Protein AF-A0A1F0BK46-F1 (afdb_monomer_lite)

pLDDT: mean 80.08, std 10.09, range [44.75, 91.88]

Structure (mmCIF, N/CA/C/O backbone):
data_AF-A0A1F0BK46-F1
#
_entry.id   AF-A0A1F0BK46-F1
#
loop_
_atom_site.group_PDB
_atom_site.id
_atom_site.type_symbol
_atom_site.label_atom_id
_atom_site.label_alt_id
_atom_site.label_comp_id
_atom_site.label_asym_id
_atom_site.label_entity_id
_atom_site.label_seq_id
_atom_site.pdbx_PDB_ins_code
_atom_site.Cartn_x
_atom_site.Cartn_y
_atom_site.Cartn_z
_atom_site.occupancy
_atom_site.B_iso_or_equiv
_atom_site.auth_seq_id
_atom_site.auth_comp_id
_atom_site.auth_asym_id
_atom_site.auth_atom_id
_atom_site.pdbx_PDB_model_num
ATOM 1 N N . MET A 1 1 ? 7.944 -19.050 -17.993 1.00 64.12 1 MET A N 1
ATOM 2 C CA . MET A 1 1 ? 8.401 -18.044 -16.997 1.00 64.12 1 MET A CA 1
ATOM 3 C C . MET A 1 1 ? 9.481 -17.151 -17.593 1.00 64.12 1 MET A C 1
ATOM 5 O O . MET A 1 1 ? 9.406 -15.937 -17.449 1.00 64.12 1 MET A O 1
ATOM 9 N N . GLU A 1 2 ? 10.431 -17.741 -18.316 1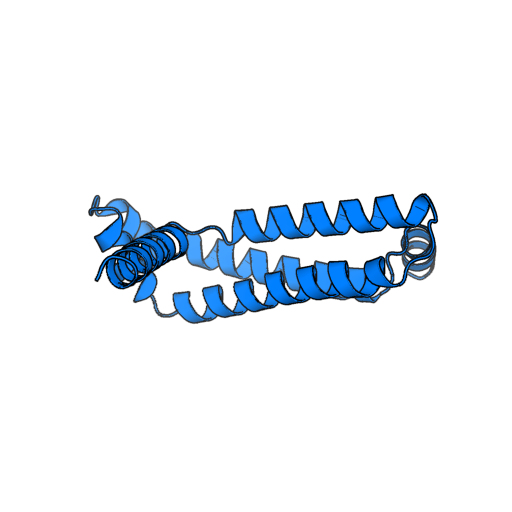.00 76.69 2 GLU A N 1
ATOM 10 C CA . GLU A 1 2 ? 11.527 -17.037 -18.989 1.00 76.69 2 GLU A CA 1
ATOM 11 C C . GLU A 1 2 ? 11.049 -16.067 -20.086 1.00 76.69 2 GLU A C 1
ATOM 13 O O . GLU A 1 2 ? 11.494 -14.922 -20.117 1.00 76.69 2 GLU A O 1
ATOM 18 N N . ASP A 1 3 ? 10.038 -16.444 -20.879 1.00 79.25 3 ASP A N 1
ATOM 19 C CA . ASP A 1 3 ? 9.444 -15.561 -21.901 1.00 79.25 3 ASP A CA 1
ATOM 20 C C . ASP A 1 3 ? 8.760 -14.320 -21.312 1.00 79.25 3 ASP A C 1
ATOM 22 O O . ASP A 1 3 ? 8.899 -13.210 -21.827 1.00 79.25 3 ASP A O 1
ATOM 26 N N . VAL A 1 4 ? 8.064 -14.486 -20.182 1.00 75.94 4 VAL A N 1
ATOM 27 C CA . VAL A 1 4 ? 7.406 -13.379 -19.469 1.00 75.94 4 VAL A CA 1
ATOM 28 C C . VAL A 1 4 ? 8.452 -12.426 -18.898 1.00 75.94 4 VAL A C 1
ATOM 30 O O . VAL A 1 4 ? 8.330 -11.213 -19.052 1.00 75.94 4 VAL A O 1
ATOM 33 N N . LEU A 1 5 ? 9.516 -12.960 -18.293 1.00 78.94 5 LEU A N 1
ATOM 34 C CA . LEU A 1 5 ? 10.608 -12.154 -17.750 1.00 78.94 5 LEU A CA 1
ATOM 35 C C . LEU A 1 5 ? 11.359 -11.398 -18.855 1.00 78.94 5 LEU A C 1
ATOM 37 O O . LEU A 1 5 ? 11.674 -10.222 -18.688 1.00 78.94 5 LEU A O 1
ATOM 41 N N . ASN A 1 6 ? 11.612 -12.042 -19.995 1.00 78.88 6 ASN A N 1
ATOM 42 C CA . ASN A 1 6 ? 12.252 -11.406 -21.145 1.00 78.88 6 ASN A CA 1
ATOM 43 C C . ASN A 1 6 ? 11.369 -10.316 -21.764 1.00 78.88 6 ASN A C 1
ATOM 45 O O . ASN A 1 6 ? 11.884 -9.273 -22.165 1.00 78.88 6 ASN A O 1
ATOM 49 N N . SER A 1 7 ? 10.047 -10.504 -21.780 1.00 77.00 7 SER A N 1
ATOM 50 C CA . SER A 1 7 ? 9.101 -9.462 -22.188 1.00 77.00 7 SER A CA 1
ATOM 51 C C . SER A 1 7 ? 9.092 -8.281 -21.214 1.00 77.00 7 SER A C 1
ATOM 53 O O . SER A 1 7 ? 9.165 -7.134 -21.641 1.00 77.00 7 SER A O 1
ATOM 55 N N . LEU A 1 8 ? 9.056 -8.536 -19.904 1.00 75.75 8 LEU A N 1
ATOM 56 C CA . LEU A 1 8 ? 9.049 -7.491 -18.875 1.00 75.75 8 LEU A CA 1
ATOM 57 C C . LEU A 1 8 ? 10.358 -6.685 -18.860 1.00 75.75 8 LEU A C 1
ATOM 59 O O . LEU A 1 8 ? 10.323 -5.455 -18.770 1.00 75.75 8 LEU A O 1
ATOM 63 N N . LYS A 1 9 ? 11.508 -7.344 -19.056 1.00 78.94 9 LYS A N 1
ATOM 64 C CA . LYS A 1 9 ? 12.818 -6.679 -19.155 1.00 78.94 9 LYS A CA 1
ATOM 65 C C . LYS A 1 9 ? 12.866 -5.627 -20.266 1.00 78.94 9 LYS A C 1
ATOM 67 O O . LYS A 1 9 ? 13.524 -4.609 -20.074 1.00 78.94 9 LYS A O 1
ATOM 72 N N . LYS A 1 10 ? 12.136 -5.815 -21.377 1.00 76.12 10 LYS A N 1
ATOM 73 C CA . LYS A 1 10 ? 12.037 -4.812 -22.459 1.00 76.12 10 LYS A CA 1
ATOM 74 C C . LYS A 1 10 ? 11.415 -3.490 -22.002 1.00 76.12 10 LYS A C 1
ATOM 76 O O . LYS A 1 10 ? 11.702 -2.459 -22.595 1.00 76.12 10 LYS A O 1
ATOM 81 N N . PHE A 1 11 ? 10.599 -3.514 -20.949 1.00 70.31 11 PHE A N 1
ATOM 82 C CA . PHE A 1 11 ? 9.972 -2.335 -20.340 1.00 70.31 11 PHE A CA 1
ATOM 83 C C . PHE A 1 11 ? 10.732 -1.836 -19.103 1.00 70.31 11 PHE A C 1
ATOM 85 O O . PHE A 1 11 ? 10.195 -1.068 -18.305 1.00 70.31 11 PHE A O 1
ATOM 92 N N . GLY A 1 12 ? 11.952 -2.331 -18.878 1.00 71.94 12 GLY A N 1
ATOM 93 C CA . GLY A 1 12 ? 12.701 -2.064 -17.657 1.00 71.94 12 GLY A CA 1
ATOM 94 C C . GLY A 1 12 ? 12.056 -2.691 -16.418 1.00 71.94 12 GLY A C 1
ATOM 95 O O . GLY A 1 12 ? 12.325 -2.243 -15.312 1.00 71.94 12 GLY A O 1
ATOM 96 N N . LEU A 1 13 ? 11.196 -3.705 -16.554 1.00 78.94 13 LEU A N 1
ATOM 97 C CA . LEU A 1 13 ? 10.570 -4.428 -15.444 1.00 78.94 13 LEU A CA 1
ATOM 98 C C . LEU A 1 13 ? 11.312 -5.758 -15.242 1.00 78.94 13 LEU A C 1
ATOM 100 O O . LEU A 1 13 ? 11.117 -6.710 -15.989 1.00 78.94 13 LEU A O 1
ATOM 104 N N . GLY A 1 14 ? 12.222 -5.830 -14.273 1.00 81.56 14 GLY A N 1
ATOM 105 C CA . GLY A 1 14 ? 12.946 -7.062 -13.969 1.00 81.56 14 GLY A CA 1
ATOM 106 C C . GLY A 1 14 ? 12.228 -7.942 -12.947 1.00 81.56 14 GLY A C 1
ATOM 107 O O . GLY A 1 14 ? 11.047 -7.765 -12.637 1.00 81.56 14 GLY A O 1
ATOM 108 N N . ILE A 1 15 ? 12.967 -8.895 -12.385 1.00 82.31 15 ILE A N 1
ATOM 109 C CA . ILE A 1 15 ? 12.451 -9.805 -11.357 1.00 82.31 15 ILE A CA 1
ATOM 110 C C . ILE A 1 15 ? 12.061 -9.063 -10.071 1.00 82.31 15 ILE A C 1
ATOM 112 O O . ILE A 1 15 ? 11.113 -9.444 -9.390 1.00 82.31 15 ILE A O 1
ATOM 116 N N . GLU A 1 16 ? 12.724 -7.942 -9.791 1.00 82.19 16 GLU A N 1
ATOM 117 C CA . GLU A 1 16 ? 12.401 -7.031 -8.701 1.00 82.19 16 GLU A CA 1
ATOM 118 C C . GLU A 1 16 ? 10.977 -6.474 -8.808 1.00 82.19 16 GLU A C 1
ATOM 120 O O . GLU A 1 16 ? 10.323 -6.290 -7.783 1.00 82.19 16 GLU A O 1
ATOM 125 N N . PHE A 1 17 ? 10.463 -6.279 -10.032 1.00 84.38 17 PHE A N 1
ATOM 126 C CA . PHE A 1 17 ? 9.081 -5.854 -10.237 1.00 84.38 17 PHE A CA 1
ATOM 127 C C . PHE A 1 17 ? 8.096 -6.957 -9.842 1.00 84.38 17 PHE A C 1
ATOM 129 O O . PHE A 1 17 ? 7.102 -6.692 -9.177 1.00 84.38 17 PHE A O 1
ATOM 136 N N . ILE A 1 18 ? 8.385 -8.209 -10.201 1.00 86.31 18 ILE A N 1
ATOM 137 C CA . ILE A 1 18 ? 7.529 -9.351 -9.849 1.00 86.31 18 ILE A CA 1
ATOM 138 C C . ILE A 1 18 ? 7.482 -9.524 -8.325 1.00 86.31 18 ILE A C 1
ATOM 140 O O . ILE A 1 18 ? 6.407 -9.728 -7.756 1.00 86.31 18 ILE A O 1
ATOM 144 N N . LEU A 1 19 ? 8.631 -9.387 -7.656 1.00 88.06 19 LEU A N 1
ATOM 145 C CA . LEU A 1 19 ? 8.729 -9.471 -6.199 1.00 88.06 19 LEU A CA 1
ATOM 146 C C . LEU A 1 19 ? 7.945 -8.350 -5.509 1.00 88.06 19 LEU A C 1
ATOM 148 O O . LEU A 1 19 ? 7.114 -8.640 -4.648 1.00 88.06 19 LEU A O 1
ATOM 152 N N . ILE A 1 20 ? 8.151 -7.087 -5.907 1.00 88.88 20 ILE A N 1
ATOM 153 C CA . ILE A 1 20 ? 7.430 -5.965 -5.290 1.00 88.88 20 ILE A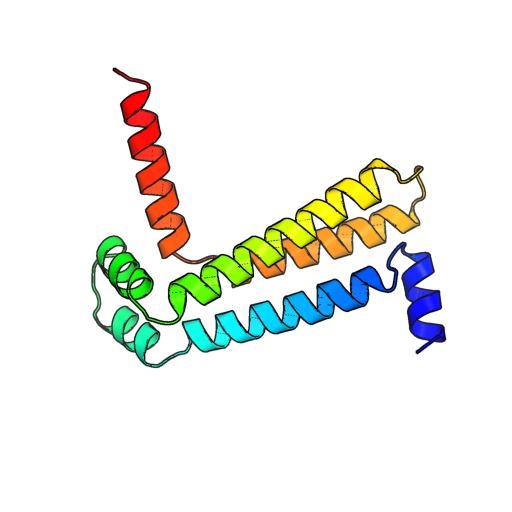 CA 1
ATOM 154 C C . ILE A 1 20 ? 5.937 -6.016 -5.606 1.00 88.88 20 ILE A C 1
ATOM 156 O O . ILE A 1 20 ? 5.129 -5.710 -4.734 1.00 88.88 20 ILE A O 1
ATOM 160 N N . PHE A 1 21 ? 5.547 -6.447 -6.806 1.00 89.69 21 PHE A N 1
ATOM 161 C CA . PHE A 1 21 ? 4.146 -6.598 -7.186 1.00 89.69 21 PHE A CA 1
ATOM 162 C C . PHE A 1 21 ? 3.454 -7.665 -6.332 1.00 89.69 21 PHE A C 1
ATOM 164 O O . PHE A 1 21 ? 2.401 -7.407 -5.751 1.00 89.69 21 PHE A O 1
ATOM 171 N N . THR A 1 22 ? 4.087 -8.829 -6.166 1.00 91.06 22 THR A N 1
ATOM 172 C CA . THR A 1 22 ? 3.566 -9.916 -5.321 1.00 91.06 22 THR A CA 1
ATOM 173 C C . THR A 1 22 ? 3.469 -9.484 -3.857 1.00 91.06 22 THR A C 1
ATOM 175 O O . THR A 1 22 ? 2.439 -9.692 -3.214 1.00 91.06 22 THR A O 1
ATOM 178 N N . TYR A 1 23 ? 4.507 -8.821 -3.339 1.00 90.00 23 TYR A N 1
ATOM 179 C CA . TYR A 1 23 ? 4.493 -8.252 -1.992 1.00 90.00 23 TYR A CA 1
ATOM 180 C C . TYR A 1 23 ? 3.373 -7.215 -1.828 1.00 90.00 23 TYR A C 1
ATOM 182 O O . TYR A 1 23 ? 2.624 -7.267 -0.854 1.00 90.00 23 TYR A O 1
ATOM 190 N N . SER A 1 24 ? 3.193 -6.328 -2.810 1.00 89.56 24 SER A N 1
ATOM 191 C CA . SER A 1 24 ? 2.140 -5.304 -2.804 1.00 89.56 24 SER A CA 1
ATOM 192 C C . SER A 1 24 ? 0.745 -5.926 -2.780 1.00 89.56 24 SER A C 1
ATOM 194 O O . SER A 1 24 ? -0.113 -5.466 -2.029 1.00 89.56 24 SER A O 1
ATOM 196 N N . ILE A 1 25 ? 0.517 -7.006 -3.535 1.00 91.75 25 ILE A N 1
ATOM 197 C CA . ILE A 1 25 ? -0.746 -7.757 -3.501 1.00 91.75 25 ILE A CA 1
ATOM 198 C C . ILE A 1 25 ? -0.996 -8.328 -2.103 1.00 91.75 25 ILE A C 1
ATOM 200 O O . ILE A 1 25 ? -2.085 -8.148 -1.560 1.00 91.75 25 ILE A O 1
ATOM 204 N N . PHE A 1 26 ? 0.003 -8.972 -1.495 1.00 91.25 26 PHE A N 1
ATOM 205 C CA . PHE A 1 26 ? -0.121 -9.513 -0.140 1.00 91.25 26 PHE A CA 1
ATOM 206 C C . PHE A 1 26 ? -0.478 -8.422 0.882 1.00 91.25 26 PHE A C 1
ATOM 208 O O . PHE A 1 26 ? -1.392 -8.599 1.691 1.00 91.25 26 PHE A O 1
ATOM 215 N N . CYS A 1 27 ? 0.195 -7.273 0.792 1.00 89.62 27 CYS A N 1
ATOM 216 C CA . CYS A 1 27 ? -0.081 -6.087 1.599 1.00 89.62 27 CYS A CA 1
ATOM 217 C C . CYS A 1 27 ? -1.537 -5.623 1.433 1.00 89.62 27 CYS A C 1
ATOM 219 O O . CYS A 1 27 ? -2.272 -5.495 2.414 1.00 89.62 27 CYS A O 1
ATOM 221 N N . CYS A 1 28 ? -1.993 -5.463 0.188 1.00 89.81 28 CYS A N 1
ATOM 222 C CA . CYS A 1 28 ? -3.356 -5.033 -0.122 1.00 89.81 28 CYS A CA 1
ATOM 223 C C . CYS A 1 28 ? -4.412 -6.014 0.405 1.00 89.81 28 CYS A C 1
ATOM 225 O O . CYS A 1 28 ? -5.400 -5.587 1.000 1.00 89.81 28 CYS A O 1
ATOM 227 N N . ILE A 1 29 ? -4.195 -7.325 0.252 1.00 90.75 29 ILE A N 1
ATOM 228 C CA . ILE A 1 29 ? -5.107 -8.353 0.778 1.00 90.75 29 ILE A CA 1
ATOM 229 C C . ILE A 1 29 ? -5.242 -8.221 2.298 1.00 90.75 29 ILE A C 1
ATOM 231 O O . ILE A 1 29 ? -6.359 -8.235 2.817 1.00 90.75 29 ILE A O 1
ATOM 235 N N . LYS A 1 30 ? -4.129 -8.043 3.021 1.00 88.69 30 LYS A N 1
ATOM 236 C CA . LYS A 1 30 ? -4.152 -7.858 4.480 1.00 88.69 30 LYS A CA 1
ATOM 237 C C . LYS A 1 30 ? -4.967 -6.633 4.893 1.00 88.69 30 LYS A C 1
ATOM 239 O O . LYS A 1 30 ? -5.786 -6.746 5.803 1.00 88.69 30 LYS A O 1
ATOM 244 N N . VAL A 1 31 ? -4.814 -5.507 4.193 1.00 88.69 31 VAL A N 1
ATOM 245 C CA . VAL A 1 31 ? -5.611 -4.292 4.442 1.00 88.69 31 VAL A CA 1
ATOM 246 C C . VAL A 1 31 ? -7.090 -4.532 4.206 1.00 88.69 31 VAL A C 1
ATOM 248 O O . VAL A 1 31 ? -7.913 -4.151 5.033 1.00 88.69 31 VAL A O 1
ATOM 251 N N . VAL A 1 32 ? -7.440 -5.165 3.087 1.00 88.69 32 VAL A N 1
ATOM 252 C CA . VAL A 1 32 ? -8.839 -5.428 2.736 1.00 88.69 32 VAL A CA 1
ATOM 253 C C . VAL A 1 32 ? -9.493 -6.337 3.775 1.00 88.69 32 VAL A C 1
ATOM 255 O O . VAL A 1 32 ? -10.624 -6.074 4.182 1.00 88.69 32 VAL A O 1
ATOM 258 N N . ILE A 1 33 ? -8.785 -7.366 4.250 1.00 90.12 33 ILE A N 1
ATOM 259 C CA . ILE A 1 33 ? -9.265 -8.242 5.328 1.00 90.12 33 ILE A CA 1
ATOM 260 C C . ILE A 1 33 ? -9.465 -7.445 6.620 1.00 90.12 33 ILE A C 1
ATOM 262 O O . ILE A 1 33 ? -10.519 -7.553 7.243 1.00 90.12 33 ILE A O 1
ATOM 266 N N . PHE A 1 34 ? -8.490 -6.616 7.000 1.00 88.50 34 PHE A N 1
ATOM 267 C CA . PHE A 1 34 ? -8.576 -5.781 8.196 1.00 88.50 34 PHE A CA 1
ATOM 268 C C . PHE A 1 34 ? -9.776 -4.822 8.139 1.00 88.50 34 PHE A C 1
ATOM 270 O O . PHE A 1 34 ? -10.616 -4.835 9.042 1.00 88.50 34 PHE A O 1
ATOM 277 N N . LYS A 1 35 ? -9.917 -4.063 7.043 1.00 86.00 35 LYS A N 1
ATOM 278 C CA . LYS A 1 35 ? -11.021 -3.112 6.826 1.00 86.00 35 LYS A CA 1
ATOM 279 C C . LYS A 1 35 ? -12.394 -3.792 6.824 1.00 86.00 35 LYS A C 1
ATOM 281 O O . LYS A 1 35 ? -13.370 -3.200 7.271 1.00 86.00 35 LYS A O 1
ATOM 286 N N . ASN A 1 36 ? -12.471 -5.040 6.358 1.00 88.56 36 ASN A N 1
ATO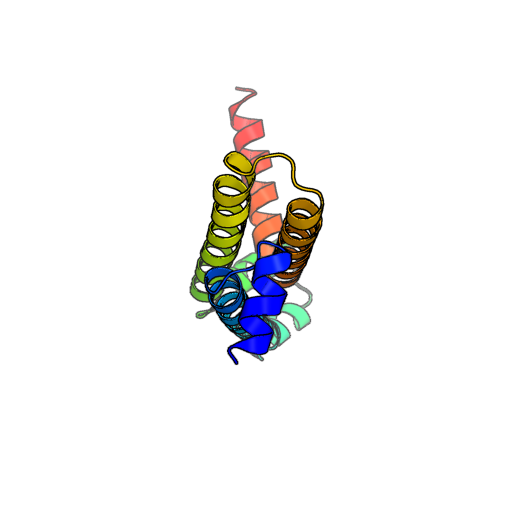M 287 C CA . ASN A 1 36 ? -13.712 -5.816 6.327 1.00 88.56 36 ASN A CA 1
ATOM 288 C C . ASN A 1 36 ? -13.973 -6.661 7.580 1.00 88.56 36 ASN A C 1
ATOM 290 O O . ASN A 1 36 ? -14.996 -7.353 7.629 1.00 88.56 36 ASN A O 1
ATOM 294 N N . SER A 1 37 ? -13.090 -6.613 8.579 1.00 88.38 37 SER A N 1
ATOM 295 C CA . SER A 1 37 ? -13.274 -7.338 9.834 1.00 88.38 37 SER A CA 1
ATOM 296 C C . SER A 1 37 ? -14.527 -6.869 10.582 1.00 88.38 37 SER A C 1
ATOM 298 O O . SER A 1 37 ? -14.959 -5.717 10.469 1.00 88.38 37 SER A O 1
ATOM 300 N N . SER A 1 38 ? -15.116 -7.769 11.371 1.00 87.44 38 SER A N 1
ATOM 301 C CA . SER A 1 38 ? -16.282 -7.461 12.208 1.00 87.44 38 SER A CA 1
ATOM 302 C C . SER A 1 38 ? -16.001 -6.313 13.177 1.00 87.44 38 SER A C 1
ATOM 304 O O . SER A 1 38 ? -16.868 -5.470 13.380 1.00 87.44 38 SER A O 1
ATOM 306 N N . THR A 1 39 ? -14.778 -6.225 13.706 1.00 88.25 39 THR A N 1
ATOM 307 C CA . THR A 1 39 ? -14.329 -5.134 14.580 1.00 88.25 39 THR A CA 1
ATOM 308 C C . THR A 1 39 ? -14.480 -3.771 13.908 1.00 88.25 39 THR A C 1
ATOM 310 O O . THR A 1 39 ? -15.128 -2.888 14.462 1.00 88.25 39 THR A O 1
ATOM 313 N N . ILE A 1 40 ? -13.945 -3.606 12.693 1.00 86.25 40 ILE A N 1
ATOM 314 C CA . ILE A 1 40 ? -14.005 -2.326 11.971 1.00 86.25 40 ILE A CA 1
ATOM 315 C C . ILE A 1 40 ? -15.433 -2.007 11.535 1.00 86.25 40 ILE A C 1
ATOM 317 O O . ILE A 1 40 ? -15.893 -0.881 11.716 1.00 86.25 40 ILE A O 1
ATOM 321 N N . LYS A 1 41 ? -16.177 -3.003 11.043 1.00 87.75 41 LYS A N 1
ATOM 322 C CA . LYS A 1 41 ? -17.588 -2.816 10.680 1.00 87.75 41 LYS A CA 1
ATOM 323 C C . LYS A 1 41 ? -18.430 -2.367 11.873 1.00 87.75 41 LYS A C 1
ATOM 325 O O . LYS A 1 41 ? -19.228 -1.448 11.729 1.00 87.75 41 LYS A O 1
ATOM 330 N N . ASN A 1 42 ? -18.220 -2.953 13.050 1.00 86.50 42 ASN A N 1
ATOM 331 C CA . ASN A 1 42 ? -18.940 -2.565 14.261 1.00 86.50 42 ASN A CA 1
ATOM 332 C C . ASN A 1 42 ? -18.622 -1.123 14.680 1.00 86.50 42 ASN A C 1
ATOM 334 O O . ASN A 1 42 ? -19.544 -0.395 15.034 1.00 86.50 42 ASN A O 1
ATOM 338 N N . ILE A 1 43 ? -17.360 -0.688 14.585 1.00 84.94 43 ILE A N 1
ATOM 339 C CA . ILE A 1 43 ? -16.967 0.702 14.877 1.00 84.94 43 ILE A CA 1
ATOM 340 C C . ILE A 1 43 ? -17.652 1.677 13.905 1.00 84.94 43 ILE A C 1
ATOM 342 O O . ILE A 1 43 ? -18.222 2.680 14.331 1.00 84.94 43 ILE A O 1
ATOM 346 N N . LEU A 1 44 ? -17.669 1.358 12.606 1.00 82.50 44 LEU A N 1
ATOM 347 C CA . LEU A 1 44 ? -18.296 2.200 11.579 1.00 82.50 44 LEU A CA 1
ATOM 348 C C . LEU A 1 44 ? -19.824 2.304 11.741 1.00 82.50 44 LEU A C 1
ATOM 350 O O . LEU A 1 44 ? -20.413 3.340 11.436 1.00 82.50 44 LEU A O 1
ATOM 354 N N . VAL A 1 45 ? -20.479 1.254 12.248 1.00 86.25 45 VAL A N 1
ATOM 355 C CA . VAL A 1 45 ? -21.936 1.229 12.480 1.00 86.25 45 VAL A CA 1
ATOM 356 C C . VAL A 1 45 ? -22.352 2.066 13.697 1.00 86.25 45 VAL A C 1
ATOM 358 O O . VAL A 1 45 ? -23.481 2.552 13.740 1.00 86.25 45 VAL A O 1
ATOM 361 N N . GLN A 1 46 ? -21.453 2.312 14.657 1.00 80.50 46 GLN A N 1
ATOM 362 C CA . GLN A 1 46 ? -21.765 3.043 15.895 1.00 80.50 46 GLN A CA 1
ATOM 363 C C . GLN A 1 46 ? -22.042 4.551 15.710 1.00 80.50 46 GLN A C 1
ATOM 365 O O . GLN A 1 46 ? -22.311 5.229 16.697 1.00 80.50 46 GLN A O 1
ATOM 370 N N . LYS A 1 47 ? -22.016 5.091 14.477 1.00 72.44 47 LYS A N 1
ATOM 371 C CA . LYS A 1 47 ? -22.311 6.506 14.143 1.00 72.44 47 LYS A CA 1
ATOM 372 C C . LYS A 1 47 ? -21.577 7.537 15.024 1.00 72.44 47 LYS A C 1
ATOM 374 O O . LYS A 1 47 ? -22.085 8.629 15.265 1.00 72.44 47 LYS A O 1
ATOM 379 N N . LYS A 1 48 ? -20.371 7.206 15.489 1.00 77.75 48 LYS A N 1
ATOM 380 C CA . LYS A 1 48 ? -19.511 8.123 16.253 1.00 77.75 48 LYS A CA 1
ATOM 381 C C . LYS A 1 48 ? -18.969 9.249 15.370 1.00 77.75 48 LYS A C 1
ATOM 383 O O . LYS A 1 48 ? -18.999 9.142 14.144 1.00 77.75 48 LYS A O 1
ATOM 388 N N . GLY A 1 49 ? -18.437 10.312 15.972 1.00 80.56 49 GLY A N 1
ATOM 389 C CA . GLY A 1 49 ? -17.713 11.348 15.226 1.00 80.56 49 GLY A CA 1
ATOM 390 C C . GLY A 1 49 ? -16.460 10.787 14.538 1.00 80.56 49 GLY A C 1
ATOM 391 O O . GLY A 1 49 ? -15.888 9.799 14.994 1.00 80.56 49 GLY A O 1
ATOM 392 N N . LEU A 1 50 ? -15.997 11.425 13.455 1.00 77.25 50 LEU A N 1
ATOM 393 C CA . LEU A 1 50 ? -14.877 10.932 12.630 1.00 77.25 50 LEU A CA 1
ATOM 394 C C . LEU A 1 50 ? -13.581 10.717 13.442 1.00 77.25 50 LEU A C 1
ATOM 396 O O . LEU A 1 50 ? -12.859 9.741 13.236 1.00 77.25 50 LEU A O 1
ATOM 400 N N . ILE A 1 51 ? -13.321 11.605 14.408 1.00 79.38 51 ILE A N 1
ATOM 401 C CA . ILE A 1 51 ? -12.173 11.529 15.325 1.00 79.38 51 ILE A CA 1
ATOM 402 C C . ILE A 1 51 ? -12.292 10.318 16.251 1.00 79.38 51 ILE A C 1
ATOM 404 O O . ILE A 1 51 ? -11.339 9.562 16.419 1.00 79.38 51 ILE A O 1
ATOM 408 N N . GLU A 1 52 ? -13.467 10.109 16.835 1.00 81.06 52 GLU A N 1
ATOM 409 C CA . GLU A 1 52 ? -13.701 9.036 17.797 1.00 81.06 52 GLU A CA 1
ATOM 410 C C . GLU A 1 52 ? -13.648 7.661 17.120 1.00 81.06 52 GLU A C 1
ATOM 412 O O . GLU A 1 52 ? -12.954 6.769 17.604 1.00 81.06 52 GLU A O 1
ATOM 417 N N . GLN A 1 53 ? -14.255 7.525 15.933 1.00 84.19 53 GLN A N 1
ATOM 418 C CA . GLN A 1 53 ? -14.097 6.331 15.095 1.00 84.19 53 GLN A CA 1
ATOM 419 C C . GLN A 1 53 ? -12.620 6.058 14.791 1.00 84.19 53 GLN A C 1
ATOM 421 O O . GLN A 1 53 ? -12.164 4.920 14.884 1.00 84.19 53 GLN A O 1
ATOM 426 N N . SER A 1 54 ? -11.853 7.105 14.478 1.00 81.94 54 SER A N 1
ATOM 427 C CA . SER A 1 54 ? -10.436 6.962 14.149 1.00 81.94 54 SER A CA 1
ATOM 428 C C . SER A 1 54 ? -9.604 6.467 15.340 1.00 81.94 54 SER A C 1
ATOM 430 O O . SER A 1 54 ? -8.730 5.616 15.179 1.00 81.94 54 SER A O 1
ATOM 432 N N . PHE A 1 55 ? -9.897 6.941 16.555 1.00 83.56 55 PHE A N 1
ATOM 433 C CA . PHE A 1 55 ? -9.247 6.450 17.773 1.00 83.56 55 PHE A CA 1
ATOM 434 C C . PHE A 1 55 ? -9.599 4.995 18.093 1.00 83.56 55 PHE A C 1
ATOM 436 O O . PHE A 1 55 ? -8.751 4.255 18.591 1.00 83.56 55 PHE A O 1
ATOM 443 N N . GLU A 1 56 ? -10.827 4.564 17.821 1.00 86.25 56 GLU A N 1
ATOM 444 C CA . GLU A 1 56 ? -11.222 3.169 18.035 1.00 86.25 56 GLU A CA 1
ATOM 445 C C . GLU A 1 56 ? -10.584 2.225 17.026 1.00 86.25 56 GLU A C 1
ATOM 447 O O . GLU A 1 56 ? -10.090 1.164 17.410 1.00 86.25 56 GLU A O 1
ATOM 452 N N . ILE A 1 57 ? -10.512 2.638 15.760 1.00 84.50 57 ILE A N 1
ATOM 453 C CA . ILE A 1 57 ? -9.788 1.897 14.727 1.00 84.50 57 ILE A CA 1
ATOM 454 C C . ILE A 1 57 ? -8.299 1.816 15.088 1.00 84.50 57 ILE A C 1
ATOM 456 O O . ILE A 1 57 ? -7.719 0.737 14.997 1.00 84.50 57 ILE A O 1
ATOM 460 N N . PHE A 1 58 ? -7.697 2.903 15.585 1.00 83.62 58 PHE A N 1
ATOM 461 C CA . PHE A 1 58 ? -6.304 2.911 16.044 1.00 83.62 58 PHE A CA 1
ATOM 462 C C . PHE A 1 58 ? -6.032 1.895 17.165 1.00 83.62 58 PHE A C 1
ATOM 464 O O . PHE A 1 58 ? -4.968 1.279 17.203 1.00 83.62 58 PHE A O 1
ATOM 471 N N . LYS A 1 59 ? -7.001 1.699 18.068 1.00 85.19 59 LYS A N 1
ATOM 472 C CA . LYS A 1 59 ? -6.918 0.719 19.163 1.00 85.19 59 LYS A CA 1
ATOM 473 C C . LYS A 1 59 ? -7.148 -0.725 18.706 1.00 85.19 59 LYS A C 1
ATOM 475 O O . LYS A 1 59 ? -6.928 -1.642 19.497 1.00 85.19 59 LYS A O 1
ATOM 480 N N . ALA A 1 60 ? -7.596 -0.959 17.471 1.00 86.94 60 ALA A N 1
ATOM 481 C CA . ALA A 1 60 ? -7.795 -2.311 16.970 1.00 86.94 60 ALA A CA 1
ATOM 482 C C . ALA A 1 60 ? -6.451 -3.052 16.887 1.00 86.94 60 ALA A C 1
ATOM 484 O O . ALA A 1 60 ? -5.464 -2.539 16.361 1.00 86.94 60 ALA A O 1
ATOM 485 N N . LYS A 1 61 ? -6.431 -4.294 17.384 1.00 82.94 61 LYS A N 1
ATOM 486 C CA . LYS A 1 61 ? -5.218 -5.110 17.568 1.00 82.94 61 LYS A CA 1
ATOM 487 C C . LYS A 1 61 ? -4.322 -5.188 16.325 1.00 82.94 61 LYS A C 1
ATOM 489 O O . LYS A 1 61 ? -3.103 -5.126 16.442 1.00 82.94 61 LYS A O 1
ATOM 494 N N . ASP A 1 62 ? -4.929 -5.284 15.147 1.00 84.44 62 ASP A N 1
ATOM 495 C CA . ASP A 1 62 ? -4.212 -5.481 13.884 1.00 84.44 62 ASP A CA 1
ATOM 496 C C . ASP A 1 62 ? -3.970 -4.176 13.105 1.00 84.44 62 ASP A C 1
ATOM 498 O O . ASP A 1 62 ? -3.346 -4.204 12.039 1.00 84.44 62 ASP A O 1
ATOM 502 N N . TYR A 1 63 ? -4.426 -3.025 13.619 1.00 85.62 63 TYR A N 1
ATOM 503 C CA . TYR A 1 63 ? -4.326 -1.740 12.921 1.00 85.62 63 TYR A CA 1
ATOM 504 C C . TYR A 1 63 ? -2.873 -1.305 12.735 1.00 85.62 63 TYR A C 1
ATOM 506 O O . TYR A 1 63 ? -2.441 -1.075 11.608 1.00 85.62 63 TYR A O 1
ATOM 514 N N . LEU A 1 64 ? -2.094 -1.243 13.823 1.00 83.38 64 LEU A N 1
ATOM 515 C CA . LEU A 1 64 ? -0.694 -0.804 13.771 1.00 83.38 64 LEU A CA 1
ATOM 516 C C . LEU A 1 64 ? 0.154 -1.696 12.865 1.00 83.38 64 LEU A C 1
ATOM 518 O O . LEU A 1 64 ? 0.957 -1.196 12.081 1.00 83.38 64 LEU A O 1
ATOM 522 N N . PHE A 1 65 ? -0.057 -3.011 12.935 1.00 86.50 65 PHE A N 1
ATOM 523 C CA . PHE A 1 65 ? 0.627 -3.957 12.061 1.00 86.50 65 PHE A CA 1
ATOM 524 C C . PHE A 1 65 ? 0.282 -3.702 10.588 1.00 86.50 65 PHE A C 1
ATOM 526 O O . PHE A 1 65 ? 1.178 -3.594 9.751 1.00 86.50 65 PHE A O 1
ATOM 533 N N . THR A 1 66 ? -1.008 -3.541 10.281 1.00 86.38 66 THR A N 1
ATOM 534 C CA . THR A 1 66 ? -1.485 -3.248 8.923 1.00 86.38 66 THR A CA 1
ATOM 535 C C . THR A 1 66 ? -0.915 -1.923 8.413 1.00 86.38 66 THR A C 1
ATOM 537 O O . THR A 1 66 ? -0.414 -1.867 7.292 1.00 86.38 66 THR A O 1
ATOM 540 N N . LEU A 1 67 ? -0.912 -0.882 9.250 1.00 84.31 67 LEU A N 1
ATOM 541 C CA . LEU A 1 67 ? -0.386 0.446 8.941 1.00 84.31 67 LEU A CA 1
ATOM 542 C C . LEU A 1 67 ? 1.113 0.414 8.609 1.00 84.31 67 LEU A C 1
ATOM 544 O O . LEU A 1 67 ? 1.518 0.901 7.555 1.00 84.31 67 LEU A O 1
ATOM 548 N N . ILE A 1 68 ? 1.932 -0.183 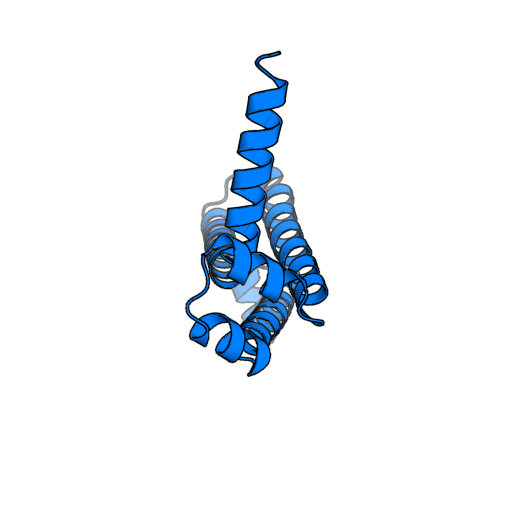9.481 1.00 85.81 68 ILE A N 1
ATOM 549 C CA . ILE A 1 68 ? 3.387 -0.284 9.287 1.00 85.81 68 ILE A CA 1
ATOM 550 C C . ILE A 1 68 ? 3.700 -1.031 7.989 1.00 85.81 68 ILE A C 1
ATOM 552 O O . ILE A 1 68 ? 4.538 -0.591 7.203 1.00 85.81 68 ILE A O 1
ATOM 556 N N . LEU A 1 69 ? 2.989 -2.128 7.734 1.00 87.56 69 LEU A N 1
ATOM 557 C CA . LEU A 1 69 ? 3.173 -2.951 6.543 1.00 87.56 69 LEU A CA 1
ATOM 558 C C . LEU A 1 69 ? 2.878 -2.159 5.254 1.00 87.56 69 LEU A C 1
ATOM 560 O O . LEU A 1 69 ? 3.615 -2.274 4.273 1.00 87.56 69 LEU A O 1
ATOM 564 N N . GLY A 1 70 ? 1.880 -1.272 5.292 1.00 84.25 70 GLY A N 1
ATOM 565 C CA . GLY A 1 70 ? 1.583 -0.330 4.211 1.00 84.25 70 GLY A CA 1
ATOM 566 C C . GLY A 1 70 ? 2.620 0.741 3.990 1.00 84.25 70 GLY A C 1
ATOM 567 O O . GLY A 1 70 ? 3.039 0.961 2.855 1.00 84.25 70 GLY A O 1
ATOM 568 N N . ILE A 1 71 ? 3.064 1.381 5.071 1.00 86.31 71 ILE A N 1
ATOM 569 C CA . ILE A 1 71 ? 4.113 2.401 5.012 1.00 86.31 71 ILE A CA 1
ATOM 570 C C . ILE A 1 71 ? 5.381 1.798 4.403 1.00 86.31 71 ILE A C 1
ATOM 572 O O . ILE A 1 71 ? 5.949 2.378 3.482 1.00 86.31 71 ILE A O 1
ATOM 576 N N . ILE A 1 72 ? 5.783 0.600 4.840 1.00 88.50 72 ILE A N 1
ATOM 577 C CA . ILE A 1 72 ? 6.928 -0.119 4.268 1.00 88.50 72 ILE A CA 1
ATOM 578 C C . ILE A 1 72 ? 6.708 -0.389 2.774 1.00 88.50 72 ILE A C 1
ATOM 580 O O . ILE A 1 72 ? 7.611 -0.149 1.975 1.00 88.50 72 ILE A O 1
ATOM 584 N N . CYS A 1 73 ? 5.514 -0.839 2.372 1.00 89.12 73 CYS A N 1
ATOM 585 C CA . CYS A 1 73 ? 5.194 -1.092 0.966 1.00 89.12 73 CYS A CA 1
ATOM 586 C C . CYS A 1 73 ? 5.298 0.178 0.100 1.00 89.12 73 CYS A C 1
ATOM 588 O O . CYS A 1 73 ? 5.914 0.152 -0.968 1.00 89.12 73 CYS A O 1
ATOM 590 N N . ILE A 1 74 ? 4.744 1.297 0.573 1.00 89.25 74 ILE A N 1
ATOM 591 C CA . ILE A 1 74 ? 4.789 2.600 -0.107 1.00 89.25 74 ILE A CA 1
ATOM 592 C C . ILE A 1 74 ? 6.232 3.110 -0.209 1.00 89.25 74 ILE A C 1
ATOM 594 O O . ILE A 1 74 ? 6.649 3.571 -1.276 1.00 89.25 74 ILE A O 1
ATOM 598 N N . LEU A 1 75 ? 7.012 3.002 0.871 1.00 89.19 75 LEU A N 1
ATOM 599 C CA . LEU A 1 75 ? 8.419 3.405 0.886 1.00 89.19 75 LEU A CA 1
ATOM 600 C C . LEU A 1 75 ? 9.253 2.566 -0.084 1.00 89.19 75 LEU A C 1
ATOM 602 O O . LEU A 1 75 ? 10.012 3.134 -0.864 1.00 89.19 75 LEU A O 1
ATOM 606 N N . LEU A 1 76 ? 9.081 1.240 -0.099 1.00 88.62 76 LEU A N 1
ATOM 607 C CA . LEU A 1 76 ? 9.784 0.354 -1.032 1.00 88.62 76 LEU A CA 1
ATOM 608 C C . LEU A 1 76 ? 9.476 0.706 -2.492 1.00 88.62 76 LEU A C 1
ATOM 610 O O . LEU A 1 76 ? 10.401 0.852 -3.291 1.00 88.62 76 LEU A O 1
ATOM 614 N N . LEU A 1 77 ? 8.200 0.906 -2.836 1.00 87.75 77 LEU A N 1
ATOM 615 C CA . LEU A 1 77 ? 7.795 1.333 -4.180 1.00 87.75 77 LEU A CA 1
ATOM 616 C C . LEU A 1 77 ? 8.412 2.687 -4.554 1.00 87.75 77 LEU A C 1
ATOM 618 O O . LEU A 1 77 ? 8.943 2.841 -5.653 1.00 87.75 77 LEU A O 1
ATOM 622 N N . SER A 1 78 ? 8.412 3.643 -3.623 1.00 87.44 78 SER A N 1
ATOM 623 C CA . SER A 1 78 ? 8.991 4.976 -3.830 1.00 87.44 78 SER A CA 1
ATOM 624 C C . SER A 1 78 ? 10.509 4.924 -4.034 1.00 87.44 78 SER A C 1
ATOM 626 O O . SER A 1 78 ? 11.039 5.588 -4.924 1.00 87.44 78 SER A O 1
ATOM 628 N N . VAL A 1 79 ? 11.215 4.097 -3.256 1.00 87.44 79 VAL A N 1
ATOM 629 C CA . VAL A 1 79 ? 12.660 3.855 -3.388 1.00 87.44 79 VAL A CA 1
ATOM 630 C C . VAL A 1 79 ? 12.971 3.224 -4.742 1.00 87.44 79 VAL A C 1
ATOM 632 O O . VAL A 1 79 ? 13.884 3.687 -5.423 1.00 87.44 79 VAL A O 1
ATOM 635 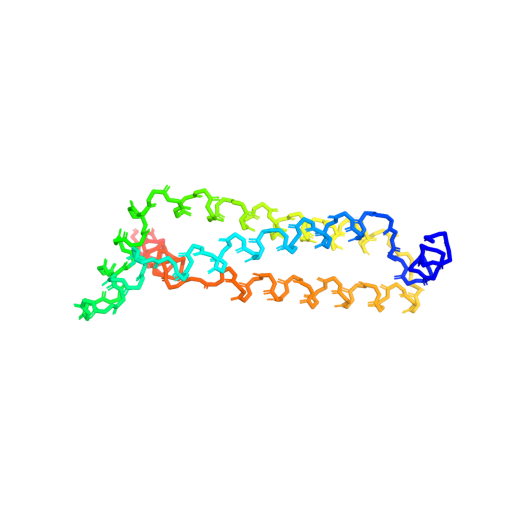N N . ILE A 1 80 ? 12.203 2.222 -5.178 1.00 84.75 80 ILE A N 1
ATOM 636 C CA . ILE A 1 80 ? 12.393 1.599 -6.494 1.00 84.75 80 ILE A CA 1
ATOM 637 C C . ILE A 1 80 ? 12.210 2.638 -7.601 1.00 84.75 80 ILE A C 1
ATOM 639 O O . ILE A 1 80 ? 13.079 2.748 -8.465 1.00 84.75 80 ILE A O 1
ATOM 643 N N . ILE A 1 81 ? 11.142 3.440 -7.546 1.00 84.06 81 ILE A N 1
ATOM 644 C CA . ILE A 1 81 ? 10.904 4.513 -8.521 1.00 84.06 81 ILE A CA 1
ATOM 645 C C . ILE A 1 81 ? 12.086 5.492 -8.535 1.00 84.06 81 ILE A C 1
ATOM 647 O O . ILE A 1 81 ? 12.646 5.782 -9.591 1.00 84.06 81 ILE A O 1
ATOM 651 N N . HIS A 1 82 ? 12.527 5.956 -7.364 1.00 82.56 82 HIS A N 1
ATOM 652 C CA . HIS A 1 82 ? 13.617 6.922 -7.271 1.00 82.56 82 HIS A CA 1
ATOM 653 C C . HIS A 1 82 ? 14.946 6.350 -7.780 1.00 82.56 82 HIS A C 1
ATOM 655 O O . HIS A 1 82 ? 15.580 6.944 -8.645 1.00 82.56 82 HIS A O 1
ATOM 661 N N . PHE A 1 83 ? 15.392 5.194 -7.286 1.00 78.75 83 PHE A N 1
ATOM 662 C CA . PHE A 1 83 ? 16.722 4.667 -7.608 1.00 78.75 83 PHE A CA 1
ATOM 663 C C . PHE A 1 83 ? 16.830 4.112 -9.025 1.00 78.75 83 PHE A C 1
ATOM 665 O O . PHE A 1 83 ? 17.868 4.289 -9.670 1.00 78.75 83 PHE A O 1
ATOM 672 N N . LYS A 1 84 ? 15.779 3.453 -9.515 1.00 76.44 84 LYS A N 1
ATOM 673 C CA . LYS A 1 84 ? 15.793 2.805 -10.826 1.00 76.44 84 LYS A CA 1
ATOM 674 C C . LYS A 1 84 ? 15.706 3.821 -11.961 1.00 76.44 84 LYS A C 1
ATOM 676 O O . LYS A 1 84 ? 16.427 3.686 -12.946 1.00 76.44 84 LYS A O 1
ATOM 681 N N . TRP A 1 85 ? 14.926 4.890 -11.784 1.00 72.94 85 TRP A N 1
ATOM 682 C CA . TRP A 1 85 ? 14.780 5.930 -12.807 1.00 72.94 85 TRP A CA 1
ATOM 683 C C . TRP A 1 85 ? 15.719 7.124 -12.648 1.00 72.94 85 TRP A C 1
ATOM 685 O O . TRP A 1 85 ? 15.982 7.796 -13.639 1.00 72.94 85 TRP A O 1
ATOM 695 N N . LYS A 1 86 ? 16.356 7.328 -11.486 1.00 71.06 86 LYS A N 1
ATOM 696 C CA . LYS A 1 86 ? 17.456 8.306 -11.346 1.00 71.06 86 LYS A CA 1
ATOM 697 C C . LYS A 1 86 ? 18.683 7.963 -12.200 1.00 71.06 86 LYS A C 1
ATOM 699 O O . LYS A 1 86 ? 19.430 8.863 -12.568 1.00 71.06 86 LYS A O 1
ATOM 704 N N . LYS A 1 87 ? 18.918 6.677 -12.491 1.00 61.44 87 LYS A N 1
ATOM 705 C CA . LYS A 1 87 ? 20.085 6.192 -13.259 1.00 61.44 87 LYS A CA 1
ATOM 706 C C . LYS A 1 87 ? 19.775 5.820 -14.713 1.00 61.44 87 LYS A C 1
ATOM 708 O O . LYS A 1 87 ? 20.699 5.495 -15.456 1.00 61.44 87 LYS A O 1
ATOM 713 N N . SER A 1 88 ? 18.508 5.837 -15.124 1.00 58.44 88 SER A N 1
ATOM 714 C CA . SER A 1 88 ? 18.125 5.439 -16.477 1.00 58.44 88 SER A CA 1
ATOM 715 C C . SER A 1 88 ? 18.531 6.516 -17.483 1.00 58.44 88 SER A C 1
ATOM 717 O O . SER A 1 88 ? 18.062 7.649 -17.399 1.00 58.44 88 SER A O 1
ATOM 719 N N . LYS A 1 89 ? 19.348 6.156 -18.482 1.00 57.56 89 LYS A N 1
ATOM 720 C CA . LYS A 1 89 ? 19.448 6.947 -19.719 1.00 57.56 89 LYS A CA 1
ATOM 721 C C . LYS A 1 89 ? 18.065 6.999 -20.385 1.00 57.56 89 LYS A C 1
ATOM 723 O O . LYS A 1 89 ? 17.244 6.104 -20.172 1.00 57.56 89 LYS A O 1
ATOM 728 N N . ILE A 1 90 ? 17.810 8.081 -21.117 1.00 57.97 90 ILE A N 1
ATOM 729 C CA . ILE A 1 90 ? 16.534 8.414 -21.764 1.00 57.97 90 ILE A CA 1
ATOM 730 C C . ILE A 1 90 ? 16.229 7.348 -22.824 1.00 57.97 90 ILE A C 1
ATOM 732 O O . ILE A 1 90 ? 16.653 7.469 -23.967 1.00 57.97 90 ILE A O 1
ATOM 736 N N . ASP A 1 91 ? 15.548 6.278 -22.424 1.00 61.34 91 ASP A N 1
ATOM 737 C CA . ASP A 1 91 ? 15.059 5.227 -23.313 1.00 61.34 91 ASP A CA 1
ATOM 738 C C . ASP A 1 91 ? 13.522 5.226 -23.219 1.00 61.34 91 ASP A C 1
ATOM 740 O O . ASP A 1 91 ? 12.990 5.098 -22.107 1.00 61.34 91 ASP A O 1
ATOM 744 N N . PRO A 1 92 ? 12.776 5.435 -24.323 1.00 61.50 92 PRO A N 1
ATOM 745 C CA . PRO A 1 92 ? 11.314 5.563 -24.317 1.00 61.50 92 PRO A CA 1
ATOM 746 C C . PRO A 1 92 ? 10.589 4.402 -23.612 1.00 61.50 92 PRO A C 1
ATOM 748 O O . PRO A 1 92 ? 9.560 4.606 -22.966 1.00 61.50 92 PRO A O 1
ATOM 751 N N . THR A 1 93 ? 11.138 3.188 -23.668 1.00 63.25 93 THR A N 1
ATOM 752 C CA . THR A 1 93 ? 10.566 1.991 -23.029 1.00 63.25 93 THR A CA 1
ATOM 753 C C . THR A 1 93 ? 10.656 2.017 -21.501 1.00 63.25 93 THR A C 1
ATOM 755 O O . THR A 1 93 ? 9.782 1.465 -20.826 1.00 63.25 93 THR A O 1
ATOM 758 N N . ASN A 1 94 ? 11.636 2.728 -20.935 1.00 69.31 94 ASN A N 1
ATOM 759 C CA . ASN A 1 94 ? 11.778 2.877 -19.488 1.00 69.31 94 ASN A CA 1
ATOM 760 C C . ASN A 1 94 ? 10.693 3.789 -18.899 1.00 69.31 94 ASN A C 1
ATOM 762 O O . ASN A 1 94 ? 10.322 3.606 -17.739 1.00 69.31 94 ASN A O 1
ATOM 766 N N . TYR A 1 95 ? 10.121 4.715 -19.676 1.00 75.19 95 TYR A N 1
ATOM 767 C CA . TYR A 1 95 ? 8.995 5.538 -19.214 1.00 75.19 95 TYR A CA 1
ATOM 768 C C . TYR A 1 95 ? 7.719 4.720 -19.017 1.00 75.19 95 TYR A C 1
ATOM 770 O O . TYR A 1 95 ? 6.985 4.966 -18.062 1.00 75.19 95 TYR A O 1
ATOM 778 N N . ILE A 1 96 ? 7.481 3.709 -19.861 1.00 81.06 96 ILE A N 1
ATOM 779 C CA . ILE A 1 96 ? 6.338 2.796 -19.710 1.00 81.06 96 ILE A CA 1
ATOM 780 C C . ILE A 1 96 ? 6.470 2.019 -18.393 1.00 81.06 96 ILE A C 1
ATOM 782 O O . ILE A 1 96 ? 5.527 1.968 -17.604 1.00 81.06 96 ILE A O 1
ATOM 786 N N . GLY A 1 97 ? 7.662 1.485 -18.101 1.00 82.00 97 GLY A N 1
ATOM 787 C CA . GLY A 1 97 ? 7.935 0.814 -16.828 1.00 82.00 97 GLY A CA 1
ATOM 788 C C . GLY A 1 97 ? 7.770 1.730 -15.610 1.00 82.00 97 GLY A C 1
ATOM 789 O O . GLY A 1 97 ? 7.237 1.295 -14.585 1.00 82.00 97 GLY A O 1
ATOM 790 N N . MET A 1 98 ? 8.183 2.999 -15.731 1.00 84.44 98 MET A N 1
ATOM 791 C CA . MET A 1 98 ? 8.014 4.014 -14.685 1.00 84.44 98 MET A CA 1
ATOM 792 C C . MET A 1 98 ? 6.536 4.273 -14.414 1.00 84.44 98 MET A C 1
ATOM 794 O O . MET A 1 98 ? 6.098 4.274 -13.267 1.00 84.44 98 MET A O 1
ATOM 798 N N . PHE A 1 99 ? 5.762 4.457 -15.483 1.00 87.00 99 PHE A N 1
ATOM 799 C CA . PHE A 1 99 ? 4.336 4.735 -15.412 1.00 87.00 99 PHE A CA 1
ATOM 800 C C . PHE A 1 99 ? 3.574 3.590 -14.739 1.00 87.00 99 PHE A C 1
ATOM 802 O O . PHE A 1 99 ? 2.754 3.835 -13.858 1.00 87.00 99 PHE A O 1
ATOM 809 N N . ILE A 1 100 ? 3.917 2.338 -15.059 1.00 88.38 100 ILE A N 1
ATOM 810 C CA . ILE A 1 100 ? 3.352 1.153 -14.396 1.00 88.38 100 ILE A CA 1
ATOM 811 C C . ILE A 1 100 ? 3.656 1.159 -12.889 1.00 88.38 100 ILE A C 1
ATOM 813 O O . ILE A 1 100 ? 2.763 0.889 -12.087 1.00 88.38 100 ILE A O 1
ATOM 817 N N . HIS A 1 101 ? 4.883 1.505 -12.481 1.00 87.31 101 HIS A N 1
ATOM 818 C CA . HIS A 1 101 ? 5.229 1.605 -11.058 1.00 87.31 101 HIS A CA 1
ATOM 819 C C . HIS A 1 101 ? 4.475 2.733 -10.348 1.00 87.31 101 HIS A C 1
ATOM 821 O O . HIS A 1 101 ? 4.040 2.549 -9.213 1.00 87.31 101 HIS A O 1
ATOM 827 N N . ILE A 1 102 ? 4.301 3.882 -11.004 1.00 89.00 102 ILE A N 1
ATOM 828 C CA . ILE A 1 102 ? 3.538 5.009 -10.456 1.00 89.00 102 ILE A CA 1
ATOM 829 C C . ILE A 1 102 ? 2.067 4.619 -10.280 1.00 89.00 102 ILE A C 1
ATOM 831 O O . ILE A 1 102 ? 1.507 4.862 -9.215 1.00 89.00 102 ILE A O 1
ATOM 835 N N . ILE A 1 103 ? 1.452 3.964 -11.271 1.00 91.88 103 ILE A N 1
ATOM 836 C CA . ILE A 1 103 ? 0.079 3.454 -11.147 1.00 91.88 103 ILE A CA 1
ATOM 837 C C . ILE A 1 103 ? -0.024 2.480 -9.972 1.00 91.88 103 ILE A C 1
ATOM 839 O O . ILE A 1 103 ? -0.928 2.611 -9.148 1.00 91.88 103 ILE A O 1
ATOM 843 N N . LEU A 1 104 ? 0.911 1.533 -9.861 1.00 89.81 104 LEU A N 1
ATOM 844 C CA . LEU A 1 104 ? 0.940 0.581 -8.753 1.00 89.81 104 LEU A CA 1
ATOM 845 C C . LEU A 1 104 ? 1.042 1.299 -7.399 1.00 89.81 104 LEU A C 1
ATOM 847 O O . LEU A 1 104 ? 0.296 0.972 -6.479 1.00 89.81 104 LEU A O 1
ATOM 851 N N . LEU A 1 105 ? 1.910 2.308 -7.289 1.00 90.31 105 LEU A N 1
ATOM 852 C CA . LEU A 1 105 ? 2.044 3.135 -6.092 1.00 90.31 105 LEU A CA 1
ATOM 853 C C . LEU A 1 105 ? 0.732 3.853 -5.747 1.00 90.31 105 LEU A C 1
ATOM 855 O O . LEU A 1 105 ? 0.312 3.810 -4.594 1.00 90.31 105 LEU A O 1
ATOM 859 N N . ILE A 1 106 ? 0.066 4.466 -6.728 1.00 90.12 106 ILE A N 1
ATOM 860 C CA . ILE A 1 106 ? -1.222 5.148 -6.529 1.00 90.12 106 ILE A CA 1
ATOM 861 C C . ILE A 1 106 ? -2.283 4.163 -6.028 1.00 90.12 106 ILE A C 1
ATOM 863 O O . ILE A 1 106 ? -2.992 4.473 -5.074 1.00 90.12 106 ILE A O 1
ATOM 867 N N . ILE A 1 107 ? -2.371 2.968 -6.623 1.00 90.31 107 ILE A N 1
ATOM 868 C CA . ILE A 1 107 ? -3.316 1.923 -6.200 1.00 90.31 107 ILE A CA 1
ATOM 869 C C . ILE A 1 107 ? -3.041 1.502 -4.754 1.00 90.31 107 ILE A C 1
ATOM 871 O O . ILE A 1 107 ? -3.968 1.437 -3.947 1.00 90.31 107 ILE A O 1
ATOM 875 N N . VAL A 1 108 ? -1.775 1.250 -4.405 1.00 88.81 108 VAL A N 1
ATOM 876 C CA . VAL A 1 108 ? -1.386 0.881 -3.037 1.00 88.81 108 VAL A CA 1
ATOM 877 C C . VAL A 1 108 ? -1.752 1.999 -2.063 1.00 88.81 108 VAL A C 1
ATOM 879 O O . VAL A 1 108 ? -2.406 1.726 -1.060 1.00 88.81 108 VAL A O 1
ATOM 882 N N . ILE A 1 109 ? -1.416 3.256 -2.371 1.00 87.38 109 ILE A N 1
ATOM 883 C CA . ILE A 1 109 ? -1.782 4.408 -1.536 1.00 87.38 109 ILE A CA 1
ATOM 884 C C . ILE A 1 109 ? -3.300 4.491 -1.368 1.00 87.38 109 ILE A C 1
ATOM 886 O O . ILE A 1 109 ? -3.759 4.644 -0.244 1.00 87.38 109 ILE A O 1
ATOM 890 N N . ALA A 1 110 ? -4.083 4.344 -2.439 1.00 87.06 110 ALA A N 1
ATOM 891 C CA . ALA A 1 110 ? -5.542 4.413 -2.381 1.00 87.06 110 ALA A CA 1
ATOM 892 C C . ALA A 1 110 ? -6.151 3.301 -1.508 1.00 87.06 110 ALA A C 1
ATOM 894 O O . ALA A 1 110 ? -7.076 3.553 -0.738 1.00 87.06 110 ALA A O 1
ATOM 895 N N . ILE A 1 111 ? -5.616 2.078 -1.579 1.00 85.75 111 ILE A N 1
ATOM 896 C CA . ILE A 1 111 ? -6.062 0.957 -0.737 1.00 85.75 111 ILE A CA 1
ATOM 897 C C . ILE A 1 111 ? -5.690 1.194 0.728 1.00 85.75 111 ILE A C 1
ATOM 899 O O . ILE A 1 111 ? -6.505 0.935 1.616 1.00 85.75 111 ILE A O 1
ATO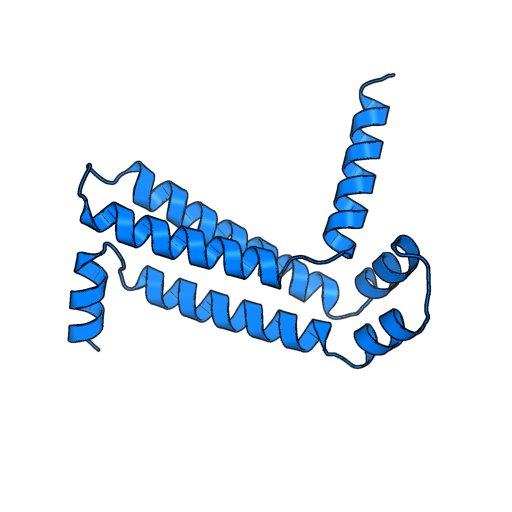M 903 N N . TYR A 1 112 ? -4.484 1.699 0.986 1.00 82.38 112 TYR A N 1
ATOM 904 C CA . TYR A 1 112 ? -4.004 2.025 2.329 1.00 82.38 112 TYR A CA 1
ATOM 905 C C . TYR A 1 112 ? -4.592 3.310 2.901 1.00 82.38 112 TYR A C 1
ATOM 907 O O . TYR A 1 112 ? -4.515 3.518 4.110 1.00 82.38 112 TYR A O 1
ATOM 915 N N . TRP A 1 113 ? -5.200 4.145 2.061 1.00 74.62 113 TRP A N 1
ATOM 916 C CA . TRP A 1 113 ? -5.821 5.389 2.473 1.00 74.62 113 TRP A CA 1
ATOM 917 C C . TRP A 1 113 ? -6.877 5.101 3.540 1.00 74.62 113 TRP A C 1
ATOM 919 O O . TRP A 1 113 ? -7.817 4.328 3.320 1.00 74.62 113 TRP A O 1
ATOM 929 N N . ASP A 1 114 ? -6.681 5.674 4.724 1.00 71.19 114 ASP A N 1
ATOM 930 C CA . ASP A 1 114 ? -7.515 5.443 5.899 1.00 71.19 114 ASP A CA 1
ATOM 931 C C . ASP A 1 114 ? -7.859 6.797 6.549 1.00 71.19 114 ASP A C 1
ATOM 933 O O . ASP A 1 114 ? -6.953 7.621 6.739 1.00 71.19 114 ASP A O 1
ATOM 937 N N . PRO A 1 115 ? -9.136 7.061 6.892 1.00 65.06 115 PRO A N 1
ATOM 938 C CA . PRO A 1 115 ? -9.530 8.244 7.656 1.00 65.06 115 PRO A CA 1
ATOM 939 C C . PRO A 1 115 ? -8.751 8.427 8.967 1.00 65.06 115 PRO A C 1
ATOM 941 O O . PRO A 1 115 ? -8.584 9.568 9.393 1.00 65.06 115 PRO A O 1
ATOM 944 N N . VAL A 1 116 ? -8.204 7.368 9.575 1.00 69.06 116 VAL A N 1
ATOM 945 C CA . VAL A 1 116 ? -7.311 7.482 10.740 1.00 69.06 116 VAL A CA 1
ATOM 946 C C . VAL A 1 116 ? -6.034 8.238 10.375 1.00 69.06 116 VAL A C 1
ATOM 948 O O . VAL A 1 116 ? -5.678 9.213 11.031 1.00 69.06 116 VAL A O 1
ATOM 951 N N . LEU A 1 117 ? -5.367 7.827 9.295 1.00 70.81 117 LEU A N 1
ATOM 952 C CA . LEU A 1 117 ? -4.145 8.454 8.779 1.00 70.81 117 LEU A CA 1
ATOM 953 C C . LEU A 1 117 ? -4.389 9.926 8.423 1.00 70.81 117 LEU A C 1
ATOM 955 O O . LEU A 1 117 ? -3.569 10.785 8.737 1.00 70.81 117 LEU A O 1
ATOM 959 N N . LEU A 1 118 ? -5.552 10.219 7.834 1.00 72.19 118 LEU A N 1
ATOM 960 C CA . LEU A 1 118 ? -5.984 11.580 7.528 1.00 72.19 118 LEU A CA 1
ATOM 961 C C . LEU A 1 118 ? -6.220 12.400 8.802 1.00 72.19 118 LEU A C 1
ATOM 963 O O . LEU A 1 118 ? -5.722 13.515 8.914 1.00 72.19 118 LEU A O 1
ATOM 967 N N . THR A 1 119 ? -6.939 11.845 9.777 1.00 69.00 119 THR A N 1
ATOM 968 C CA . THR A 1 119 ? -7.266 12.527 11.036 1.00 69.00 119 THR A CA 1
ATOM 969 C C . THR A 1 119 ? -6.001 12.834 11.834 1.00 69.00 119 THR A C 1
ATOM 971 O O . THR A 1 119 ? -5.810 13.969 12.261 1.00 69.00 119 THR A O 1
ATOM 974 N N . PHE A 1 120 ? -5.086 11.869 11.972 1.00 71.62 120 PHE A N 1
ATOM 975 C CA . PHE A 1 120 ? -3.791 12.100 12.614 1.00 71.62 120 PHE A CA 1
ATOM 976 C C . PHE A 1 120 ? -2.911 13.062 11.812 1.00 71.62 120 PHE A C 1
ATOM 978 O O . PHE A 1 120 ? -2.286 13.934 12.407 1.00 71.62 120 PHE A O 1
ATOM 985 N N . GLY A 1 121 ? -2.904 12.972 10.479 1.00 72.12 121 GLY A N 1
ATOM 986 C CA . GLY A 1 121 ? -2.199 13.923 9.618 1.00 72.12 121 GLY A CA 1
ATOM 987 C C . GLY A 1 121 ? -2.698 15.358 9.799 1.00 72.12 121 GLY A C 1
ATOM 988 O O . GLY A 1 121 ? -1.889 16.271 9.941 1.00 72.12 121 GLY A O 1
ATOM 989 N N . ILE A 1 122 ? -4.017 15.555 9.872 1.00 73.19 122 ILE A N 1
ATOM 990 C CA . ILE A 1 122 ? -4.648 16.856 10.128 1.00 73.19 122 ILE A CA 1
ATOM 991 C C . ILE A 1 122 ? -4.304 17.354 11.536 1.00 73.19 122 ILE A C 1
ATOM 993 O O . ILE A 1 122 ? -3.887 18.499 11.679 1.00 73.19 122 ILE A O 1
ATOM 997 N N . ILE A 1 123 ? -4.412 16.509 12.568 1.00 75.31 123 ILE A N 1
ATOM 998 C CA . ILE A 1 123 ? -4.049 16.877 13.948 1.00 75.31 123 ILE A CA 1
ATOM 999 C C . ILE A 1 123 ? -2.570 17.275 14.031 1.00 75.31 123 ILE A C 1
ATOM 1001 O O . ILE A 1 123 ? -2.247 18.311 14.611 1.00 75.31 123 ILE A O 1
ATOM 1005 N N . CYS A 1 124 ? -1.670 16.503 13.417 1.00 75.56 124 CYS A N 1
ATOM 1006 C CA . CYS A 1 124 ? -0.248 16.831 13.353 1.00 75.56 124 CYS A CA 1
ATOM 1007 C C . CYS A 1 124 ? 0.006 18.131 12.582 1.00 75.56 124 CYS A C 1
ATOM 1009 O O . CYS A 1 124 ? 0.802 18.947 13.035 1.00 75.56 124 CYS A O 1
ATOM 1011 N N . ALA A 1 125 ? -0.670 18.359 11.453 1.00 75.88 125 ALA A N 1
ATOM 1012 C CA . ALA A 1 125 ? -0.528 19.587 10.673 1.00 75.88 125 ALA A CA 1
ATOM 1013 C C . ALA A 1 125 ? -1.019 20.823 11.446 1.00 75.88 125 ALA A C 1
ATOM 1015 O O . ALA A 1 125 ? -0.339 21.848 11.444 1.00 75.88 125 ALA A O 1
ATOM 1016 N N . ILE A 1 126 ? -2.151 20.716 12.151 1.00 79.56 126 ILE A N 1
ATOM 1017 C CA . ILE A 1 126 ? -2.680 21.777 13.020 1.00 79.56 126 ILE A CA 1
ATOM 1018 C C . ILE A 1 126 ? -1.720 22.034 14.187 1.00 79.56 126 ILE A C 1
ATOM 1020 O O . ILE A 1 126 ? -1.368 23.182 14.441 1.00 79.56 126 ILE A O 1
ATOM 1024 N N . GLY A 1 127 ? -1.248 20.982 14.863 1.00 72.19 127 GLY A N 1
ATOM 1025 C CA . GLY A 1 127 ? -0.295 21.099 15.970 1.00 72.19 127 GLY A CA 1
ATOM 1026 C C . GLY A 1 127 ? 1.032 21.737 15.547 1.00 72.19 127 GLY A C 1
ATOM 1027 O O . GLY A 1 127 ? 1.509 22.652 16.209 1.00 72.19 127 GLY A O 1
ATOM 1028 N N . LEU A 1 128 ? 1.591 21.321 14.406 1.00 68.81 128 LEU A N 1
ATOM 1029 C CA . LEU A 1 128 ? 2.817 21.901 13.845 1.00 68.81 128 LEU A CA 1
ATOM 1030 C C . LEU A 1 128 ? 2.615 23.345 13.359 1.00 68.81 128 LEU A C 1
ATOM 1032 O O . LEU A 1 128 ? 3.522 24.172 13.471 1.00 68.81 128 LEU A O 1
ATOM 1036 N N . GLY A 1 129 ? 1.430 23.662 12.832 1.00 64.50 129 GLY A N 1
ATOM 1037 C CA . GLY A 1 129 ? 1.042 25.021 12.459 1.00 64.50 129 GLY A CA 1
ATOM 1038 C C . GLY A 1 129 ? 0.950 25.952 13.670 1.00 64.50 129 GLY A C 1
ATOM 1039 O O . GLY A 1 129 ? 1.478 27.059 13.622 1.00 64.50 129 GLY A O 1
ATOM 1040 N N . LEU A 1 130 ? 0.371 25.474 14.775 1.00 53.94 130 LEU A N 1
ATOM 1041 C CA . LEU A 1 130 ? 0.287 26.204 16.045 1.00 53.94 130 LEU A CA 1
ATOM 1042 C C . LEU A 1 130 ? 1.664 26.444 16.676 1.00 53.94 130 LEU A C 1
ATOM 1044 O O . LEU A 1 130 ? 1.901 27.510 17.232 1.00 53.94 130 LEU A O 1
ATOM 1048 N N . THR A 1 131 ? 2.607 25.505 16.540 1.00 55.22 131 THR A N 1
ATOM 1049 C CA . THR A 1 131 ? 3.985 25.706 17.028 1.00 55.22 131 THR A CA 1
ATOM 1050 C C . THR A 1 131 ? 4.810 26.692 16.199 1.00 55.22 131 THR A C 1
ATOM 1052 O O . THR A 1 131 ? 5.865 27.112 16.656 1.00 55.22 131 THR A O 1
ATOM 1055 N N . LYS A 1 132 ? 4.372 27.060 14.986 1.00 51.44 132 LYS A N 1
ATOM 1056 C CA . LYS A 1 132 ? 5.043 28.077 14.156 1.00 51.44 132 LYS A CA 1
ATOM 1057 C C . LYS A 1 132 ? 4.512 29.498 14.375 1.00 51.44 132 LYS A C 1
ATOM 1059 O O . LYS A 1 132 ? 5.109 30.427 13.839 1.00 51.44 132 LYS A O 1
ATOM 1064 N N . SER A 1 133 ? 3.402 29.673 15.097 1.00 48.03 133 SER A N 1
ATOM 1065 C CA . SER A 1 133 ? 2.782 30.984 15.350 1.00 48.03 133 SER A CA 1
ATOM 1066 C C . SER A 1 133 ? 2.986 31.506 16.781 1.00 48.03 133 SER A C 1
ATOM 1068 O O . SER A 1 133 ? 2.236 32.383 17.210 1.00 48.03 133 SER A O 1
ATOM 1070 N N . LEU A 1 134 ? 3.950 30.949 17.515 1.00 44.75 134 LEU A N 1
ATOM 1071 C CA . LEU A 1 134 ? 4.381 31.336 18.864 1.00 44.75 134 LEU A CA 1
ATOM 1072 C C . LEU A 1 134 ? 5.883 31.628 18.827 1.00 44.75 134 LEU A C 1
ATOM 1074 O O . LEU A 1 134 ? 6.296 32.584 19.515 1.00 44.75 134 LEU A O 1
#

Foldseek 3Di:
DVVVQVVCVLLVRHVVNVVLLVLLVVLLVLLVCLCPDPQLVVLVVVPDPLQVSLVSCVPPPCNVVSLVSLVVSLVVLVCCLCPSVVPDDPDPSPVVVSVVSVVSSVVSCVSSDDSSCVSVVVVVVVVVVVVVVD

Secondary structure (DSSP, 8-state):
-HHHHHHHHTTT--HHHHHHHHHHHHHHHHHHHHHTSHHHHHHHHT---HHHHHHHHHTSTTHHHHHHHHHHHHHHHHHHHHHHHHS--S-HHHHHHHHHHHHHHHHHHHHH--HHHHHHHHHHHHHHHHHT--

Radius of gyration: 18.92 Å; chains: 1; bounding box: 42×49×44 Å

Sequence (134 aa):
MEDVLNSLKKFGLGIEFILIFTYSIFCCIKVVIFKNSSTIKNILVQKKGLIEQSFEIFKAKDYLFTLILGIICILLLSVIIHFKWKKSKIDPTNYIGMFIHIILLIIVIAIYWDPVLLTFGIICAIGLGLTKSL